Protein AF-T1AAN4-F1 (afdb_monomer_lite)

Foldseek 3Di:
DADEPLCVLCLLQVPCLVLDADDPVSCVVPVVCRDDVNSVLSSVLSVVLVVLCVVQVARSSLLSCVLCVVVVYHYDDDDPDPVVVVVNVRSVPDHGDPVSNVVNVDSVCDPDD

pLDDT: mean 91.09, std 8.33, range [37.06, 98.19]

Radius of gyration: 13.63 Å; chains: 1; bounding box: 33×35×31 Å

Sequence (113 aa):
IEAYTPLARGLLQGRYLDGRKAPPEVRRFAQRFFDGDRWLDYVARARKLKDLADRAGVPMGSLAFHWLRSQGAAPVFGASRPEQVSENMAAWRIRPDASVLAEADAIARGDRA

Secondary structure (DSSP, 8-state):
-EEESTTGGGGGGTTTTT-PPPPHHHHTT-GGGS-HHHHHHHHHHHHHHHHHHHHTTS-HHHHHHHHHHHTT-EEE---SSHHHHHHHHHHHHS---HHHHHHHHHHHH-S--

InterPro domains:
  IPR023210 NADP-dependent oxidoreductase domain [PF00248] (3-108)
  IPR036812 NAD(P)-dependent oxidoreductase domain superfamily [G3DSA:3.20.20.100] (1-113)
  IPR036812 NAD(P)-dependent oxidoreductase domain superfamily [SSF51430] (2-108)
  IPR050523 Aldo/Keto Reductase Detoxification and Biosynthesis [PTHR43364] (3-107)

Structure (mmCIF, N/CA/C/O backbone):
data_AF-T1AAN4-F1
#
_entry.id   AF-T1AAN4-F1
#
loop_
_atom_site.group_PDB
_atom_site.id
_atom_site.type_symbol
_atom_site.label_atom_id
_atom_site.label_alt_id
_atom_site.label_comp_id
_atom_site.label_asym_id
_atom_site.label_entity_id
_atom_site.label_seq_id
_atom_site.pdbx_PDB_ins_code
_atom_site.Cartn_x
_atom_site.Cartn_y
_atom_site.Cartn_z
_atom_site.occupancy
_atom_site.B_iso_or_equiv
_atom_site.auth_seq_id
_atom_site.auth_comp_id
_atom_site.auth_asym_id
_atom_site.auth_atom_id
_atom_site.pdbx_PDB_model_num
ATOM 1 N N . ILE A 1 1 ? 5.986 -10.115 14.577 1.00 80.94 1 ILE A N 1
ATOM 2 C CA . ILE A 1 1 ? 6.730 -10.267 13.299 1.00 80.94 1 ILE A CA 1
ATOM 3 C C . ILE A 1 1 ? 6.956 -8.877 12.721 1.00 80.94 1 ILE A C 1
ATOM 5 O O . ILE A 1 1 ? 6.012 -8.096 12.700 1.00 80.94 1 ILE A O 1
ATOM 9 N N . GLU A 1 2 ? 8.177 -8.548 12.303 1.00 85.31 2 GLU A N 1
ATOM 10 C CA . GLU A 1 2 ? 8.479 -7.273 11.640 1.00 85.31 2 GLU A CA 1
ATOM 11 C C . GLU A 1 2 ? 8.235 -7.394 10.134 1.00 85.31 2 GLU A C 1
ATOM 13 O O . GLU A 1 2 ? 8.728 -8.322 9.492 1.00 85.31 2 GLU A O 1
ATOM 18 N N . ALA A 1 3 ? 7.465 -6.465 9.564 1.00 87.12 3 ALA A N 1
ATOM 19 C CA . ALA A 1 3 ? 7.197 -6.423 8.131 1.00 87.12 3 ALA A CA 1
ATOM 20 C C . ALA A 1 3 ? 7.972 -5.274 7.481 1.00 87.12 3 ALA A C 1
ATOM 22 O O . ALA A 1 3 ? 7.630 -4.099 7.640 1.00 87.12 3 ALA A O 1
ATOM 23 N N . TYR A 1 4 ? 9.005 -5.627 6.720 1.00 86.38 4 TYR A N 1
ATOM 24 C CA . TYR A 1 4 ? 9.809 -4.682 5.955 1.00 86.38 4 TYR A CA 1
ATOM 25 C C . TYR A 1 4 ? 9.159 -4.359 4.610 1.00 86.38 4 TYR A C 1
ATOM 27 O O . TYR A 1 4 ? 8.57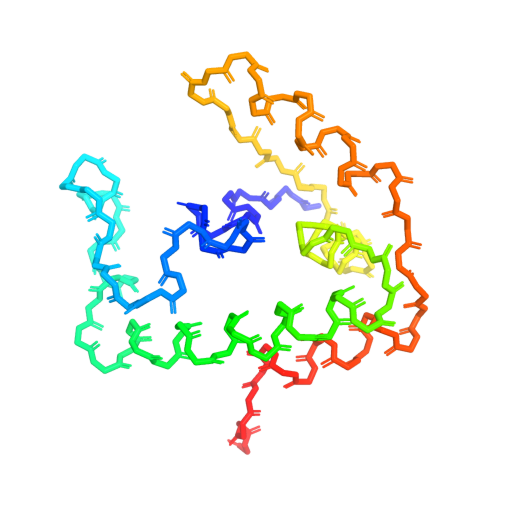6 -5.215 3.945 1.00 86.38 4 TYR A O 1
ATOM 35 N N . THR A 1 5 ? 9.349 -3.127 4.139 1.00 87.00 5 THR A N 1
ATOM 36 C CA . THR A 1 5 ? 8.824 -2.655 2.842 1.00 87.00 5 THR A CA 1
ATOM 37 C C . THR A 1 5 ? 7.281 -2.652 2.733 1.00 87.00 5 THR A C 1
ATOM 39 O O . THR A 1 5 ? 6.752 -2.947 1.659 1.00 87.00 5 THR A O 1
ATOM 42 N N . PRO A 1 6 ? 6.529 -2.246 3.780 1.00 90.44 6 PRO A N 1
ATOM 43 C CA . PRO A 1 6 ? 5.068 -2.395 3.851 1.00 90.44 6 PRO A CA 1
ATOM 44 C C . PRO A 1 6 ? 4.310 -1.650 2.744 1.00 90.44 6 PRO A C 1
ATOM 46 O O . PRO A 1 6 ? 3.191 -2.006 2.406 1.00 90.44 6 PRO A O 1
ATOM 49 N N . LEU A 1 7 ? 4.927 -0.627 2.150 1.00 92.06 7 LEU A N 1
ATOM 50 C CA . LEU A 1 7 ? 4.337 0.189 1.087 1.00 92.06 7 LEU A CA 1
ATOM 51 C C . LEU A 1 7 ? 4.805 -0.201 -0.321 1.00 92.06 7 LEU A C 1
ATOM 53 O O . LEU A 1 7 ? 4.672 0.590 -1.259 1.00 92.06 7 LEU A O 1
ATOM 57 N N . ALA A 1 8 ? 5.411 -1.383 -0.470 1.00 91.00 8 ALA A N 1
ATOM 58 C CA . ALA A 1 8 ? 5.886 -1.915 -1.746 1.00 91.00 8 ALA A CA 1
ATOM 59 C C . ALA A 1 8 ? 6.718 -0.890 -2.543 1.00 91.00 8 ALA A C 1
ATOM 61 O O . ALA A 1 8 ? 6.483 -0.624 -3.722 1.00 91.00 8 ALA A O 1
ATOM 62 N N . ARG A 1 9 ? 7.677 -0.255 -1.852 1.00 90.62 9 ARG A N 1
ATOM 63 C CA . ARG A 1 9 ? 8.593 0.757 -2.415 1.00 90.62 9 ARG A CA 1
ATOM 64 C C . ARG A 1 9 ? 7.878 1.967 -3.040 1.00 90.62 9 ARG A C 1
ATOM 66 O O . ARG A 1 9 ? 8.395 2.572 -3.971 1.00 90.62 9 ARG A O 1
ATOM 73 N N . GLY A 1 10 ? 6.708 2.332 -2.516 1.00 89.75 10 GLY A N 1
ATOM 74 C CA . GLY A 1 10 ? 5.932 3.497 -2.948 1.00 89.75 10 GLY A CA 1
ATOM 75 C C . GLY A 1 10 ? 4.796 3.175 -3.921 1.00 89.75 10 GLY A C 1
ATOM 76 O O . GLY A 1 10 ? 4.015 4.071 -4.238 1.00 89.75 10 GLY A O 1
ATOM 77 N N . LEU A 1 11 ? 4.646 1.917 -4.354 1.00 93.88 11 LEU A N 1
ATOM 78 C CA . LEU A 1 11 ? 3.495 1.501 -5.161 1.00 93.88 11 LEU A CA 1
ATOM 79 C C . LEU A 1 11 ? 2.175 1.714 -4.403 1.00 93.88 11 LEU A C 1
ATOM 81 O O . LEU A 1 11 ? 1.253 2.309 -4.952 1.00 93.88 11 LEU A O 1
ATOM 85 N N . LEU A 1 12 ? 2.109 1.324 -3.123 1.00 94.44 12 LEU A N 1
ATOM 86 C CA . LEU A 1 12 ? 0.904 1.479 -2.287 1.00 94.44 12 LEU A CA 1
ATOM 87 C C . LEU A 1 12 ? 0.699 2.910 -1.755 1.00 94.44 12 LEU A C 1
ATOM 89 O O . LEU A 1 12 ? -0.184 3.162 -0.942 1.00 94.44 12 LEU A O 1
ATOM 93 N N . GLN A 1 13 ? 1.519 3.852 -2.221 1.00 91.44 13 GLN A N 1
ATOM 94 C CA . GLN A 1 13 ? 1.313 5.295 -2.072 1.00 91.44 13 GLN A CA 1
ATOM 95 C C . GLN A 1 13 ? 0.892 5.947 -3.400 1.00 91.44 13 GLN A C 1
ATOM 97 O O . GLN A 1 13 ? 0.850 7.167 -3.508 1.00 91.44 13 GLN A O 1
ATOM 102 N N . GLY A 1 14 ? 0.646 5.148 -4.440 1.00 91.75 14 GLY A N 1
ATOM 103 C CA . GLY A 1 14 ? 0.174 5.623 -5.734 1.00 91.75 14 GLY A CA 1
ATOM 104 C C . GLY A 1 14 ? 1.254 6.142 -6.695 1.00 91.75 14 GLY A C 1
ATOM 105 O O . GLY A 1 14 ? 0.922 6.639 -7.767 1.00 91.75 14 GLY A O 1
ATOM 106 N N . ARG A 1 15 ? 2.554 6.023 -6.378 1.00 90.75 15 ARG A N 1
ATOM 107 C CA . ARG A 1 15 ? 3.636 6.681 -7.153 1.00 90.75 15 ARG A CA 1
ATOM 108 C C . ARG A 1 15 ? 3.791 6.197 -8.598 1.00 90.75 15 ARG A C 1
ATOM 110 O O . ARG A 1 15 ? 4.380 6.909 -9.418 1.00 90.75 15 ARG A O 1
ATOM 117 N N . TYR A 1 16 ? 3.320 4.986 -8.881 1.00 93.44 16 TYR A N 1
ATOM 118 C CA . TYR A 1 16 ? 3.548 4.278 -10.142 1.00 93.44 16 TYR A CA 1
ATOM 119 C C . TYR A 1 16 ? 2.255 3.729 -10.759 1.00 93.44 16 TYR A C 1
ATOM 121 O O . TYR A 1 16 ? 2.279 2.749 -11.501 1.00 93.44 16 TYR A O 1
ATOM 129 N N . LEU A 1 17 ? 1.107 4.331 -10.426 1.00 94.25 17 LEU A N 1
ATOM 130 C CA . LEU A 1 17 ? -0.192 3.880 -10.935 1.00 94.25 17 LEU A CA 1
ATOM 131 C C . LEU A 1 17 ? -0.369 4.126 -12.435 1.00 94.25 17 LEU A C 1
ATOM 133 O O . LEU A 1 17 ? -1.261 3.546 -13.031 1.00 94.25 17 LEU A O 1
ATOM 137 N N . ASP A 1 18 ? 0.476 4.926 -13.074 1.00 93.06 18 ASP A N 1
ATOM 138 C CA . ASP A 1 18 ? 0.559 5.066 -14.534 1.00 93.06 18 ASP A CA 1
ATOM 139 C C . ASP A 1 18 ? 1.256 3.869 -15.216 1.00 93.06 18 ASP A C 1
ATOM 141 O O . ASP A 1 18 ? 1.263 3.769 -16.438 1.00 93.06 18 ASP A O 1
ATOM 145 N N . GLY A 1 19 ? 1.801 2.928 -14.440 1.00 89.81 19 GLY A N 1
ATOM 146 C CA . GLY A 1 19 ? 2.516 1.754 -14.938 1.00 89.81 19 GLY A CA 1
ATOM 147 C C . GLY A 1 19 ? 4.000 1.995 -15.194 1.00 89.81 19 GLY A C 1
ATOM 148 O O . GLY A 1 19 ? 4.726 1.040 -15.495 1.00 89.81 19 GLY A O 1
ATOM 149 N N . ARG A 1 20 ? 4.497 3.228 -15.017 1.00 91.44 20 ARG A N 1
ATOM 150 C CA . ARG A 1 20 ? 5.927 3.509 -15.169 1.00 91.44 20 ARG A CA 1
ATOM 151 C C . ARG A 1 20 ? 6.724 2.693 -14.158 1.00 91.44 20 ARG A C 1
ATOM 153 O O . ARG A 1 20 ? 6.331 2.529 -13.004 1.00 91.44 20 ARG A O 1
ATOM 160 N N . LYS A 1 21 ? 7.878 2.184 -14.575 1.00 85.56 21 LYS A N 1
ATOM 161 C CA . LYS A 1 21 ? 8.762 1.466 -13.655 1.00 85.56 21 LYS A CA 1
ATOM 162 C C . LYS A 1 21 ? 9.397 2.453 -12.669 1.00 85.56 21 LYS A C 1
ATOM 164 O O . LYS A 1 21 ? 9.670 3.600 -13.017 1.00 85.56 21 LYS A O 1
ATOM 169 N N . ALA A 1 22 ? 9.669 1.990 -11.450 1.00 87.69 22 ALA A N 1
ATOM 170 C CA . ALA A 1 22 ? 10.390 2.791 -10.465 1.00 87.69 22 ALA A CA 1
ATOM 171 C C . ALA A 1 22 ? 11.806 3.175 -10.963 1.00 87.69 22 ALA A C 1
ATOM 173 O O . ALA A 1 22 ? 12.360 2.490 -11.831 1.00 87.69 22 ALA A O 1
ATOM 174 N N . PRO A 1 23 ? 12.423 4.230 -10.404 1.00 89.31 23 PRO A N 1
ATOM 175 C CA . PRO A 1 23 ? 13.789 4.619 -10.747 1.00 89.31 23 PRO A CA 1
ATOM 176 C C . PRO A 1 23 ? 14.820 3.486 -10.554 1.00 89.31 23 PRO A C 1
ATOM 178 O O . PRO A 1 23 ? 14.618 2.611 -9.699 1.00 89.31 23 PRO A O 1
ATOM 181 N N . PRO A 1 24 ? 15.928 3.453 -11.324 1.00 89.44 24 PRO A N 1
ATOM 182 C CA . PRO A 1 24 ? 16.949 2.402 -11.238 1.00 89.44 24 PRO A CA 1
ATOM 183 C C . PRO A 1 24 ? 17.458 2.120 -9.815 1.00 89.44 24 PRO A C 1
ATOM 1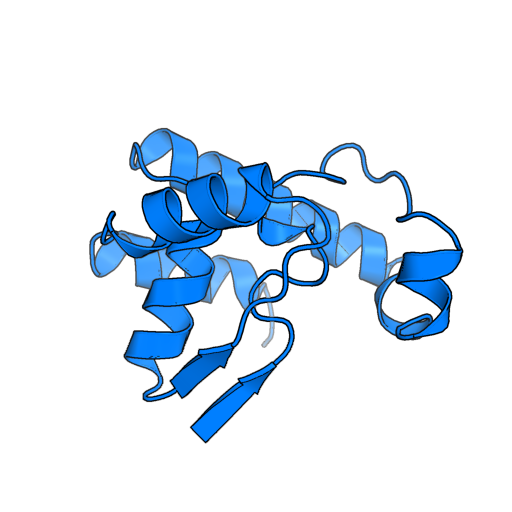85 O O . PRO A 1 24 ? 17.595 0.959 -9.429 1.00 89.44 24 PRO A O 1
ATOM 188 N N . GLU A 1 25 ? 17.663 3.155 -9.005 1.00 88.75 25 GLU A N 1
ATOM 189 C CA . GLU A 1 25 ? 18.115 3.082 -7.614 1.00 88.75 25 GLU A CA 1
ATOM 190 C C . GLU A 1 25 ? 17.114 2.394 -6.674 1.00 88.75 25 GLU A C 1
ATOM 192 O O . GLU A 1 25 ? 17.520 1.783 -5.686 1.00 88.75 25 GLU A O 1
ATOM 197 N N . VAL A 1 26 ? 15.820 2.425 -7.007 1.00 86.19 26 VAL A N 1
ATOM 198 C CA . VAL A 1 26 ? 14.766 1.699 -6.283 1.00 86.19 26 VAL A CA 1
ATOM 199 C C . VAL A 1 26 ? 14.672 0.257 -6.781 1.00 86.19 26 VAL A C 1
ATOM 201 O O . VAL A 1 26 ? 14.521 -0.672 -5.981 1.00 86.19 26 VAL A O 1
ATOM 204 N N . ARG A 1 27 ? 14.787 0.052 -8.100 1.00 88.25 27 ARG A N 1
ATOM 205 C CA . ARG A 1 27 ? 14.656 -1.269 -8.737 1.00 88.25 27 ARG A CA 1
ATOM 206 C C . ARG A 1 27 ? 15.837 -2.191 -8.478 1.00 88.25 27 ARG A C 1
ATOM 208 O O . ARG A 1 27 ? 15.629 -3.399 -8.399 1.00 88.25 27 ARG A O 1
ATOM 215 N N . ARG A 1 28 ? 17.056 -1.658 -8.318 1.00 86.12 28 ARG A N 1
ATOM 216 C CA . ARG A 1 28 ? 18.280 -2.469 -8.164 1.00 86.12 28 ARG A CA 1
ATOM 217 C C . ARG A 1 28 ? 18.201 -3.481 -7.017 1.00 86.12 28 ARG A C 1
ATOM 219 O O . ARG A 1 28 ? 18.768 -4.558 -7.128 1.00 86.12 28 ARG A O 1
ATOM 226 N N . PHE A 1 29 ? 17.440 -3.170 -5.965 1.00 81.25 29 PHE A N 1
ATOM 227 C CA . PHE A 1 29 ? 17.256 -4.027 -4.787 1.00 81.25 29 PHE A CA 1
ATOM 228 C C . PHE A 1 29 ? 16.009 -4.928 -4.845 1.00 81.25 29 PHE A C 1
ATOM 230 O O . PHE A 1 29 ? 15.701 -5.608 -3.869 1.00 81.25 29 PHE A O 1
ATOM 237 N N . ALA A 1 30 ? 15.241 -4.899 -5.939 1.00 83.62 30 ALA A N 1
ATOM 238 C CA . ALA A 1 30 ? 14.022 -5.693 -6.105 1.00 83.62 30 ALA A CA 1
ATOM 239 C C . ALA A 1 30 ? 13.670 -5.913 -7.585 1.00 83.62 30 ALA A C 1
ATOM 241 O O . ALA A 1 30 ? 12.523 -5.734 -7.987 1.00 83.62 30 ALA A O 1
ATOM 242 N N . GLN A 1 31 ? 14.643 -6.297 -8.415 1.00 81.69 31 GLN A N 1
ATOM 243 C CA . GLN A 1 31 ? 14.449 -6.390 -9.870 1.00 81.69 31 GLN A CA 1
ATOM 244 C C . GLN A 1 31 ? 13.256 -7.281 -10.252 1.00 81.69 31 GLN A C 1
ATOM 246 O O . GLN A 1 31 ? 12.403 -6.859 -11.024 1.00 81.69 31 GLN A O 1
ATOM 251 N N . ARG A 1 32 ? 13.121 -8.447 -9.600 1.00 84.69 32 ARG A N 1
ATOM 252 C CA . ARG A 1 32 ? 12.004 -9.396 -9.789 1.00 84.69 32 ARG A CA 1
ATOM 253 C C . ARG A 1 32 ? 10.613 -8.840 -9.456 1.00 84.69 32 ARG A C 1
ATOM 255 O O . ARG A 1 32 ? 9.621 -9.426 -9.879 1.00 84.69 32 ARG A O 1
ATOM 262 N N . PHE A 1 33 ? 10.526 -7.786 -8.646 1.00 86.31 33 PHE A N 1
ATOM 263 C CA . PHE A 1 33 ? 9.257 -7.135 -8.302 1.00 86.31 33 PHE A CA 1
ATOM 264 C C . PHE A 1 33 ? 8.790 -6.184 -9.416 1.00 86.31 33 PHE A C 1
ATOM 266 O O . PHE A 1 33 ? 7.594 -6.032 -9.630 1.00 86.31 33 PHE A O 1
ATOM 273 N N . PHE A 1 34 ? 9.727 -5.581 -10.155 1.00 86.62 34 PHE A N 1
ATOM 274 C CA . PHE A 1 34 ? 9.462 -4.596 -11.213 1.00 86.62 34 PHE A CA 1
ATOM 275 C C . PHE A 1 34 ? 9.552 -5.187 -12.632 1.00 86.62 34 PHE A C 1
ATOM 277 O O . PHE A 1 34 ? 9.796 -4.458 -13.603 1.00 86.62 34 PHE A O 1
ATOM 284 N N . ASP A 1 35 ? 9.404 -6.505 -12.747 1.00 87.25 35 ASP A N 1
ATOM 285 C CA . ASP A 1 35 ? 9.641 -7.241 -13.983 1.00 87.25 35 ASP A CA 1
ATOM 286 C C . ASP A 1 35 ? 8.354 -7.533 -14.766 1.00 87.25 35 ASP A C 1
ATOM 288 O O . ASP A 1 35 ? 7.335 -7.889 -14.171 1.00 87.25 35 ASP A O 1
ATOM 292 N N . GLY A 1 36 ? 8.449 -7.392 -16.093 1.00 84.12 36 GLY A N 1
ATOM 293 C CA . GLY A 1 36 ? 7.438 -7.732 -17.103 1.00 84.12 36 GLY A CA 1
ATOM 294 C C . GLY A 1 36 ? 5.975 -7.623 -16.666 1.00 84.12 36 GLY A C 1
ATOM 295 O O . GLY A 1 36 ? 5.536 -6.607 -16.120 1.00 84.12 36 GLY A O 1
ATOM 296 N N . A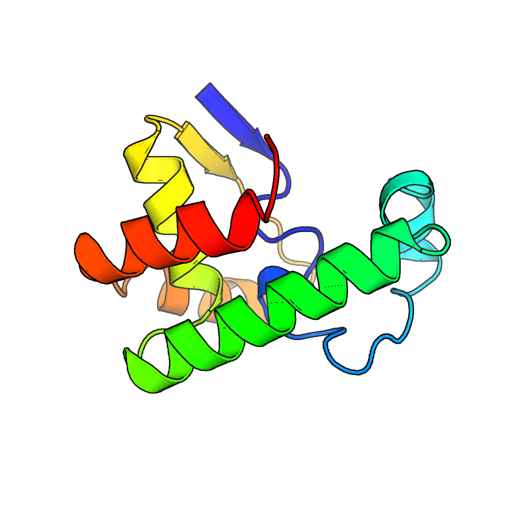SP A 1 37 ? 5.235 -8.701 -16.911 1.00 88.06 37 ASP A N 1
ATOM 297 C CA . ASP A 1 37 ? 3.793 -8.809 -16.664 1.00 88.06 37 ASP A CA 1
ATOM 298 C C . ASP A 1 37 ? 3.438 -8.760 -15.178 1.00 88.06 37 ASP A C 1
ATOM 300 O O . ASP A 1 37 ? 2.385 -8.254 -14.794 1.00 88.06 37 ASP A O 1
ATOM 304 N N . ARG A 1 38 ? 4.344 -9.224 -14.311 1.00 88.31 38 ARG A N 1
ATOM 305 C CA . ARG A 1 38 ? 4.140 -9.200 -12.859 1.00 88.31 38 ARG A CA 1
ATOM 306 C C . ARG A 1 38 ? 4.029 -7.773 -12.337 1.00 88.31 38 ARG A C 1
ATOM 308 O O . ARG A 1 38 ? 3.191 -7.493 -11.486 1.00 88.31 38 ARG A O 1
ATOM 315 N N . TRP A 1 39 ? 4.863 -6.868 -12.846 1.00 92.38 39 TRP A N 1
ATOM 316 C CA . TRP A 1 39 ? 4.769 -5.457 -12.491 1.00 92.38 39 TRP A CA 1
ATOM 317 C C . TRP A 1 39 ? 3.421 -4.866 -12.908 1.00 92.38 39 TRP A C 1
ATOM 319 O O . TRP A 1 39 ? 2.795 -4.156 -12.123 1.00 92.38 39 TRP A O 1
ATOM 329 N N . LEU A 1 40 ? 2.954 -5.191 -14.114 1.00 92.56 40 LEU A N 1
ATOM 330 C CA . LEU A 1 40 ? 1.664 -4.718 -14.612 1.00 92.56 40 LEU A CA 1
ATOM 331 C C . LEU A 1 40 ? 0.494 -5.270 -13.784 1.00 92.56 40 LEU A C 1
ATOM 333 O O . LEU A 1 40 ? -0.422 -4.510 -13.473 1.00 92.56 40 LEU A O 1
ATOM 337 N N . ASP A 1 41 ? 0.555 -6.530 -13.344 1.00 92.88 41 ASP A N 1
ATOM 338 C CA . ASP A 1 41 ? -0.424 -7.114 -12.413 1.00 92.88 41 ASP A CA 1
ATOM 339 C C . ASP A 1 41 ? -0.430 -6.376 -11.062 1.00 92.88 41 ASP A C 1
ATOM 341 O O . ASP A 1 41 ? -1.483 -5.968 -10.568 1.00 92.88 41 ASP A O 1
ATOM 345 N N . TYR A 1 42 ? 0.744 -6.095 -10.486 1.00 93.94 42 TYR A N 1
ATOM 346 C CA . TYR A 1 42 ? 0.835 -5.309 -9.251 1.00 93.94 42 TYR A CA 1
ATOM 347 C C . TYR A 1 42 ? 0.277 -3.895 -9.409 1.00 93.94 42 TYR A C 1
ATOM 349 O O . TYR A 1 42 ? -0.431 -3.419 -8.521 1.00 93.94 42 TYR A O 1
ATOM 357 N N . VAL A 1 43 ? 0.547 -3.230 -10.534 1.00 95.38 43 VAL A N 1
ATOM 358 C CA . VAL A 1 43 ? -0.024 -1.912 -10.843 1.00 95.38 43 VAL A CA 1
ATOM 359 C C . VAL A 1 43 ? -1.544 -2.000 -10.982 1.00 95.38 43 VAL A C 1
ATOM 361 O O . VAL A 1 43 ? -2.248 -1.153 -10.433 1.00 95.38 43 VAL A O 1
ATOM 364 N N . ALA A 1 44 ? -2.072 -3.025 -11.654 1.00 95.44 44 ALA A N 1
ATOM 365 C CA . ALA A 1 44 ? -3.511 -3.217 -11.817 1.00 95.44 44 ALA A CA 1
ATOM 366 C C . ALA A 1 44 ? -4.222 -3.419 -10.469 1.00 95.44 44 ALA A C 1
ATOM 368 O O . ALA A 1 44 ? -5.246 -2.785 -10.207 1.00 95.44 44 ALA A O 1
ATOM 369 N N . ARG A 1 45 ? -3.652 -4.233 -9.572 1.00 95.94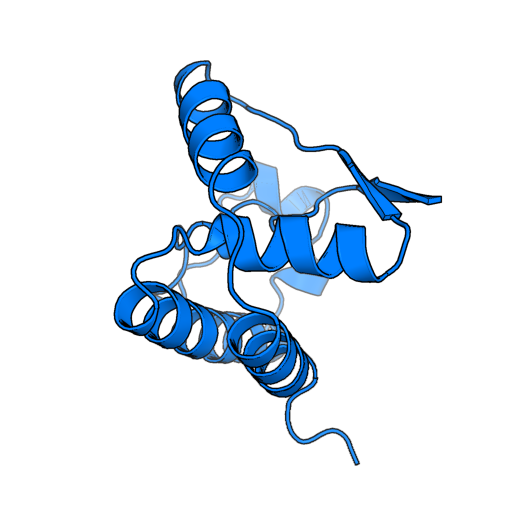 45 ARG A N 1
ATOM 370 C CA . ARG A 1 45 ? -4.168 -4.402 -8.201 1.00 95.94 45 ARG A CA 1
ATOM 371 C C . ARG A 1 45 ? -4.045 -3.117 -7.387 1.00 95.94 45 ARG A C 1
ATOM 373 O O . ARG A 1 45 ? -4.982 -2.740 -6.691 1.00 95.94 45 ARG A O 1
ATOM 380 N N . ALA A 1 46 ? -2.925 -2.407 -7.508 1.00 96.81 46 ALA A N 1
ATOM 381 C CA . ALA A 1 46 ? -2.716 -1.135 -6.824 1.00 96.81 46 ALA A CA 1
ATOM 382 C C . ALA A 1 46 ? -3.728 -0.063 -7.261 1.00 96.81 46 ALA A C 1
ATOM 384 O O . ALA A 1 46 ? -4.183 0.705 -6.418 1.00 96.81 46 ALA A O 1
ATOM 385 N N . ARG A 1 47 ? -4.140 -0.033 -8.536 1.00 97.31 47 ARG A N 1
ATOM 386 C CA . ARG A 1 47 ? -5.226 0.846 -9.007 1.00 97.31 47 ARG A CA 1
ATOM 387 C C . ARG A 1 47 ? -6.551 0.522 -8.314 1.00 97.31 47 ARG A C 1
ATOM 389 O O . ARG A 1 47 ? -7.147 1.413 -7.727 1.00 97.31 47 ARG A O 1
ATOM 396 N N . LYS A 1 48 ? -6.940 -0.756 -8.257 1.00 97.94 48 LYS A N 1
ATOM 397 C CA . LYS A 1 48 ? -8.153 -1.188 -7.535 1.00 97.94 48 LYS A CA 1
ATOM 398 C C . LYS A 1 48 ? -8.115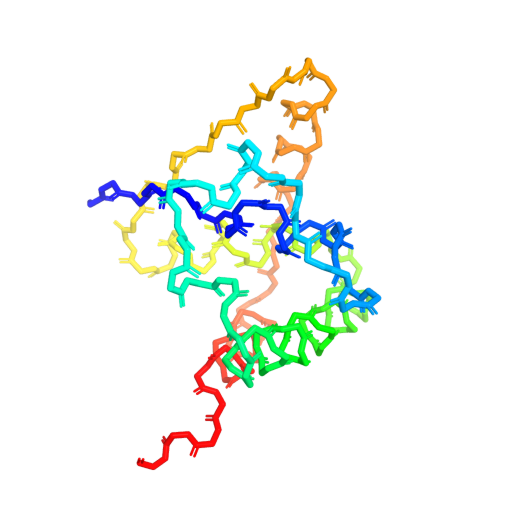 -0.808 -6.048 1.00 97.94 48 LYS A C 1
ATOM 400 O O . LYS A 1 48 ? -9.111 -0.357 -5.493 1.00 97.94 48 LYS A O 1
ATOM 405 N N . LEU A 1 49 ? -6.956 -0.954 -5.400 1.00 97.94 49 LEU A N 1
ATOM 406 C CA . LEU A 1 49 ? -6.761 -0.529 -4.008 1.00 97.94 49 LEU A CA 1
ATOM 407 C C . LEU A 1 49 ? -6.861 0.992 -3.838 1.00 97.94 49 LEU A C 1
ATOM 409 O O . LEU A 1 49 ? -7.362 1.453 -2.815 1.00 97.94 49 LEU A O 1
ATOM 413 N N . LYS A 1 50 ? -6.394 1.771 -4.819 1.00 97.88 50 LYS A N 1
ATOM 414 C CA . LYS A 1 50 ? -6.548 3.229 -4.821 1.00 97.88 50 LYS A CA 1
ATOM 415 C C . LYS A 1 50 ? -8.022 3.619 -4.91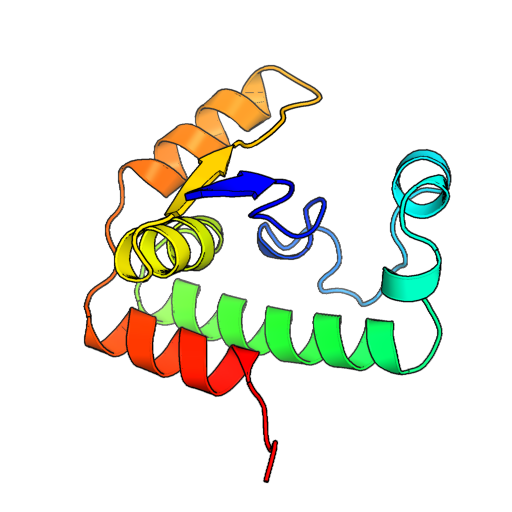0 1.00 97.88 50 LYS A C 1
ATOM 417 O O . LYS A 1 50 ? -8.466 4.410 -4.086 1.00 97.88 50 LYS A O 1
ATOM 422 N N . ASP A 1 51 ? -8.773 3.006 -5.820 1.00 98.00 51 ASP A N 1
ATOM 423 C CA . ASP A 1 51 ? -10.209 3.265 -5.979 1.00 98.00 51 ASP A CA 1
ATOM 424 C C . ASP A 1 51 ? -10.996 2.896 -4.710 1.00 98.00 51 ASP A C 1
ATOM 426 O O . ASP A 1 51 ? -11.901 3.616 -4.289 1.00 98.00 51 ASP A O 1
ATOM 430 N N . LEU A 1 52 ? -10.639 1.784 -4.056 1.00 98.19 52 LEU A N 1
ATOM 431 C CA . LEU A 1 52 ? -11.200 1.404 -2.758 1.00 98.19 52 LEU A CA 1
ATOM 432 C C . LEU A 1 52 ? -10.893 2.446 -1.674 1.00 98.19 52 LEU A C 1
ATOM 434 O O . LEU A 1 52 ? -11.800 2.864 -0.957 1.00 98.19 52 LEU A O 1
ATOM 438 N N . ALA A 1 53 ? -9.633 2.869 -1.561 1.00 97.25 53 ALA A N 1
ATOM 439 C CA . ALA A 1 53 ? -9.213 3.857 -0.573 1.00 97.25 53 ALA A CA 1
ATOM 440 C C . ALA A 1 53 ? -9.957 5.191 -0.752 1.00 97.25 53 ALA A C 1
ATOM 442 O O . ALA A 1 53 ? -10.431 5.764 0.228 1.00 97.25 53 ALA A O 1
ATOM 443 N N . ASP A 1 54 ? -10.124 5.633 -2.002 1.00 97.56 54 ASP A N 1
ATOM 444 C CA . ASP A 1 54 ? -10.842 6.863 -2.342 1.00 97.56 54 ASP A CA 1
ATOM 445 C C . ASP A 1 54 ? -12.325 6.780 -1.974 1.00 97.56 54 ASP A C 1
ATOM 447 O O . ASP A 1 54 ? -12.842 7.689 -1.325 1.00 97.56 54 ASP A O 1
ATOM 451 N N . ARG A 1 55 ? -13.000 5.671 -2.313 1.00 97.81 55 ARG A N 1
ATOM 452 C CA . ARG A 1 55 ? -14.402 5.440 -1.914 1.00 97.81 55 ARG A CA 1
ATOM 453 C C . ARG A 1 55 ? -14.576 5.400 -0.397 1.00 97.81 55 ARG A C 1
ATOM 455 O O . ARG A 1 55 ? -15.593 5.863 0.107 1.00 97.81 55 ARG A O 1
ATOM 462 N N . ALA A 1 56 ? -13.597 4.852 0.319 1.00 96.88 56 ALA A N 1
ATOM 463 C CA . ALA A 1 56 ? -13.601 4.767 1.776 1.00 96.88 56 ALA A CA 1
ATOM 464 C C . ALA A 1 56 ? -13.138 6.065 2.470 1.00 96.88 56 ALA A C 1
ATOM 466 O O . ALA A 1 56 ? -13.193 6.146 3.694 1.00 96.88 56 ALA A O 1
ATOM 467 N N . GLY A 1 57 ? -12.661 7.068 1.723 1.00 96.81 57 GLY A N 1
ATOM 468 C CA . GLY A 1 57 ? -12.165 8.324 2.288 1.00 96.81 57 GLY A CA 1
ATOM 469 C C . GLY A 1 57 ? -10.895 8.172 3.134 1.00 96.81 57 GLY A C 1
ATOM 470 O O . GLY A 1 57 ? -10.662 8.974 4.040 1.00 96.81 57 GLY A O 1
ATOM 471 N N . VAL A 1 58 ? -10.069 7.153 2.869 1.00 96.50 58 VAL A N 1
ATOM 472 C CA . VAL A 1 58 ? -8.830 6.881 3.618 1.00 96.50 58 VAL A CA 1
ATOM 473 C C . VAL A 1 58 ? -7.594 6.984 2.721 1.00 96.50 58 VAL A C 1
ATOM 475 O O . VAL A 1 58 ? -7.666 6.706 1.524 1.00 96.50 58 VAL A O 1
ATOM 478 N N . PRO A 1 59 ? -6.411 7.322 3.263 1.00 95.62 59 PRO A N 1
ATOM 479 C CA . PRO A 1 59 ? -5.171 7.208 2.510 1.00 95.62 59 PRO A CA 1
ATOM 480 C C . PRO A 1 59 ? -4.920 5.760 2.077 1.00 95.62 59 PRO A C 1
ATOM 482 O O . PRO A 1 59 ? -5.007 4.834 2.879 1.00 95.62 59 PRO A O 1
ATOM 485 N N . MET A 1 60 ? -4.503 5.553 0.827 1.00 95.56 60 MET A N 1
ATOM 486 C CA . MET A 1 60 ? -4.182 4.215 0.304 1.00 95.56 60 MET A CA 1
ATOM 487 C C . MET A 1 60 ? -3.155 3.463 1.172 1.00 95.56 60 MET A C 1
ATOM 489 O O . MET A 1 60 ? -3.292 2.263 1.408 1.00 95.56 60 MET A O 1
ATOM 493 N N . GLY A 1 61 ? -2.160 4.175 1.716 1.00 95.12 61 GLY A N 1
ATOM 494 C CA . GLY A 1 61 ? -1.158 3.591 2.613 1.00 95.12 61 GLY A CA 1
ATOM 495 C C . GLY A 1 61 ? -1.748 3.022 3.910 1.00 95.12 61 GLY A C 1
ATOM 496 O O . GLY A 1 61 ? -1.206 2.058 4.452 1.00 95.12 61 GLY A O 1
ATOM 497 N N . SER A 1 62 ? -2.885 3.553 4.377 1.00 96.50 62 SER A N 1
ATOM 498 C CA . SER A 1 62 ? -3.595 3.053 5.558 1.00 96.50 62 SER A CA 1
ATOM 499 C C . SER A 1 62 ? -4.059 1.612 5.369 1.00 96.50 62 SER A C 1
ATOM 501 O O . SER A 1 62 ? -3.993 0.831 6.317 1.00 96.50 62 SER A O 1
ATOM 503 N N . LEU A 1 63 ? -4.461 1.232 4.149 1.00 97.25 63 LEU A N 1
ATOM 504 C CA . LEU A 1 63 ? -4.864 -0.141 3.839 1.00 97.25 63 LEU A CA 1
ATOM 505 C C . LEU A 1 63 ? -3.724 -1.121 4.143 1.00 97.25 63 LEU A C 1
ATOM 507 O O . LEU A 1 63 ? -3.920 -2.097 4.859 1.00 97.25 63 LEU A O 1
ATOM 511 N N . ALA A 1 64 ? -2.511 -0.818 3.675 1.00 95.81 64 ALA A N 1
ATOM 512 C CA . ALA A 1 64 ? -1.343 -1.676 3.867 1.00 95.81 64 ALA A CA 1
ATOM 513 C C . ALA A 1 64 ? -0.938 -1.792 5.345 1.00 95.81 64 ALA A C 1
ATOM 515 O O . ALA A 1 64 ? -0.679 -2.886 5.847 1.00 95.81 64 ALA A O 1
ATOM 516 N N . PHE A 1 65 ? -0.899 -0.663 6.056 1.00 95.19 65 PHE A N 1
ATOM 517 C CA . PHE A 1 65 ? -0.487 -0.630 7.457 1.00 95.19 65 PHE A CA 1
ATOM 518 C C . PHE A 1 65 ? -1.449 -1.380 8.374 1.00 95.19 65 PHE A C 1
ATOM 520 O O . PHE A 1 65 ? -1.014 -2.183 9.204 1.00 95.19 65 PHE A O 1
ATOM 527 N N . HIS A 1 66 ? -2.751 -1.135 8.226 1.00 96.38 66 HIS A N 1
ATOM 528 C CA . HIS A 1 66 ? -3.757 -1.750 9.089 1.00 96.38 66 HIS A CA 1
ATOM 529 C C . HIS A 1 66 ? -4.051 -3.196 8.700 1.00 96.38 66 HIS A C 1
ATOM 531 O O . HIS A 1 66 ? -4.340 -3.993 9.590 1.00 96.38 66 HIS A O 1
ATOM 537 N N . TRP A 1 67 ? -3.875 -3.573 7.428 1.00 96.12 67 TRP A N 1
ATOM 538 C CA . TRP A 1 67 ? -3.867 -4.982 7.034 1.00 96.12 67 TRP A CA 1
ATOM 539 C C . TRP A 1 67 ? -2.702 -5.733 7.692 1.00 96.12 67 TRP A C 1
ATOM 541 O O . TRP A 1 67 ? -2.925 -6.737 8.355 1.00 96.12 67 TRP A O 1
ATOM 551 N N . LEU A 1 68 ? -1.467 -5.218 7.639 1.00 94.94 68 LEU A N 1
ATOM 552 C CA . LEU A 1 68 ? -0.330 -5.864 8.319 1.00 94.94 68 LEU A CA 1
ATOM 553 C C . LEU A 1 68 ? -0.551 -5.985 9.830 1.00 94.94 68 LEU A C 1
ATOM 555 O O . LEU A 1 68 ? -0.272 -7.027 10.425 1.00 94.94 68 LEU A O 1
ATOM 559 N N . ARG A 1 69 ? -1.111 -4.942 10.448 1.00 94.44 69 ARG A N 1
ATOM 560 C CA . ARG A 1 69 ? -1.463 -4.960 11.868 1.00 94.44 69 ARG A CA 1
ATOM 561 C C . ARG A 1 69 ? -2.530 -6.011 12.187 1.00 94.44 69 ARG A C 1
ATOM 563 O O . ARG A 1 69 ? -2.431 -6.648 13.234 1.00 94.44 69 ARG A O 1
ATOM 570 N N . SER A 1 70 ? -3.517 -6.224 11.311 1.00 94.12 70 SER A N 1
ATOM 571 C CA . SER A 1 70 ? -4.526 -7.278 11.498 1.00 94.12 70 SER A CA 1
ATOM 572 C C . SER A 1 70 ? -3.930 -8.687 11.398 1.00 94.12 70 SER A C 1
ATOM 574 O O . SER A 1 70 ? -4.451 -9.605 12.022 1.00 94.12 70 SER A O 1
ATOM 576 N N . GLN A 1 71 ? -2.793 -8.841 10.709 1.00 93.56 71 GLN A N 1
ATOM 577 C CA . GLN A 1 71 ? -2.007 -10.082 10.663 1.00 93.56 71 GLN A CA 1
ATOM 578 C C . GLN A 1 71 ? -1.031 -10.244 11.850 1.00 93.56 71 GLN A C 1
ATOM 580 O O . GLN A 1 71 ? -0.199 -11.150 11.848 1.00 93.56 71 GLN A O 1
ATOM 585 N N . GLY A 1 72 ? -1.065 -9.354 12.851 1.00 93.88 72 GLY A N 1
ATOM 586 C CA . GLY A 1 72 ? -0.130 -9.382 13.985 1.00 93.88 72 GLY A CA 1
ATOM 587 C C . GLY A 1 72 ? 1.300 -8.941 13.636 1.00 93.88 72 GLY A C 1
ATOM 588 O O . GLY A 1 72 ? 2.243 -9.224 14.385 1.00 93.88 72 GLY A O 1
ATOM 589 N N . ALA A 1 73 ? 1.491 -8.257 12.502 1.00 94.75 73 ALA A N 1
ATOM 590 C CA . ALA A 1 73 ? 2.783 -7.723 12.091 1.00 94.75 73 ALA A CA 1
ATOM 591 C C . ALA A 1 73 ? 2.954 -6.251 12.498 1.00 94.75 73 ALA A C 1
ATOM 593 O O . ALA A 1 73 ? 2.013 -5.457 12.472 1.00 94.75 73 ALA A O 1
ATOM 594 N N . ALA A 1 74 ? 4.189 -5.880 12.836 1.00 91.69 74 ALA A N 1
ATOM 595 C CA . ALA A 1 74 ? 4.604 -4.499 13.047 1.00 91.69 74 ALA A CA 1
ATOM 596 C C . ALA A 1 74 ? 5.260 -3.977 11.752 1.00 91.69 74 ALA A C 1
ATOM 598 O O . ALA A 1 74 ? 6.359 -4.428 11.409 1.00 91.69 74 ALA A O 1
ATOM 599 N N . PRO A 1 75 ? 4.602 -3.088 10.984 1.00 90.62 75 PRO A N 1
ATOM 600 C CA . PRO A 1 75 ? 5.175 -2.552 9.756 1.00 90.62 75 PRO A CA 1
ATOM 601 C C . PRO A 1 75 ? 6.311 -1.572 10.056 1.00 90.62 75 PRO A C 1
ATOM 603 O O . PRO A 1 75 ? 6.130 -0.605 10.792 1.00 90.62 75 PRO A O 1
ATOM 606 N N . VAL A 1 76 ? 7.459 -1.786 9.415 1.00 88.62 76 VAL A N 1
ATOM 607 C CA . VAL A 1 76 ? 8.616 -0.885 9.468 1.00 88.62 76 VAL A CA 1
ATOM 608 C C . VAL A 1 76 ? 8.736 -0.175 8.125 1.00 88.62 76 VAL A C 1
ATOM 610 O O . VAL A 1 76 ? 8.999 -0.798 7.093 1.00 88.62 76 VAL A O 1
ATOM 613 N N . PHE A 1 77 ? 8.517 1.139 8.114 1.00 83.31 77 PHE A N 1
ATOM 614 C CA . PHE A 1 77 ? 8.544 1.953 6.899 1.00 83.31 77 PHE A CA 1
ATOM 615 C C . PHE A 1 77 ? 9.746 2.898 6.875 1.00 83.31 77 PHE A C 1
ATOM 617 O O . PHE A 1 77 ? 10.093 3.527 7.869 1.00 83.31 77 PHE A O 1
ATOM 624 N N . GLY A 1 78 ? 10.370 3.005 5.703 1.00 83.81 78 GLY A N 1
ATOM 625 C CA . GLY A 1 78 ? 11.416 3.986 5.438 1.00 83.81 78 GLY A CA 1
ATOM 626 C C . GLY A 1 78 ? 10.850 5.289 4.876 1.00 83.81 78 GLY A C 1
ATOM 627 O O . GLY A 1 78 ? 9.754 5.319 4.311 1.00 83.81 78 GLY A O 1
ATOM 628 N N . ALA A 1 79 ? 11.642 6.350 4.982 1.00 86.75 79 ALA A N 1
ATOM 629 C CA . ALA A 1 79 ? 11.403 7.639 4.352 1.00 86.75 79 ALA A CA 1
ATOM 630 C C . ALA A 1 79 ? 12.730 8.165 3.787 1.00 86.75 79 ALA A C 1
ATOM 632 O O . ALA A 1 79 ? 13.745 8.159 4.475 1.00 86.75 79 ALA A O 1
ATOM 633 N N . SER A 1 80 ? 12.728 8.596 2.527 1.00 85.44 80 SER A N 1
ATOM 634 C CA . SER A 1 80 ? 13.883 9.207 1.860 1.00 85.44 80 SER A CA 1
ATOM 635 C C . SER A 1 80 ? 13.919 10.731 2.007 1.00 85.44 80 SER A C 1
ATOM 637 O O . SER A 1 80 ? 14.908 11.352 1.638 1.00 85.44 80 SER A O 1
ATOM 639 N N . ARG A 1 81 ? 12.819 11.336 2.470 1.00 89.00 81 ARG A N 1
ATOM 640 C CA . ARG A 1 81 ? 12.667 12.776 2.710 1.00 89.00 81 ARG A CA 1
ATOM 641 C C . ARG A 1 81 ? 11.676 13.020 3.860 1.00 89.00 81 ARG A C 1
ATOM 643 O O . ARG A 1 81 ? 10.771 12.193 4.017 1.00 89.00 81 ARG A O 1
ATOM 650 N N . PRO A 1 82 ? 11.824 14.095 4.658 1.00 92.62 82 PRO A N 1
ATOM 651 C CA . PRO A 1 82 ? 11.018 14.326 5.862 1.00 92.62 82 PRO A CA 1
ATOM 652 C C . PRO A 1 82 ? 9.504 14.308 5.629 1.00 92.62 82 PRO A C 1
ATOM 654 O O . PRO A 1 82 ? 8.758 13.778 6.448 1.00 92.62 82 PRO A O 1
ATOM 657 N N . GLU A 1 83 ? 9.036 14.795 4.481 1.00 91.56 83 GLU A N 1
ATOM 658 C CA . GLU A 1 83 ? 7.604 14.889 4.168 1.00 91.56 83 GLU A CA 1
ATOM 659 C C . GLU A 1 83 ? 6.949 13.503 4.107 1.00 91.56 83 GLU A C 1
ATOM 661 O O . GLU A 1 83 ? 5.800 13.339 4.509 1.00 91.56 83 GLU A O 1
ATOM 666 N N . GLN A 1 84 ? 7.701 12.474 3.696 1.00 90.62 84 GLN A N 1
ATOM 667 C CA . GLN A 1 84 ? 7.202 11.097 3.670 1.00 90.62 84 GLN A CA 1
ATOM 668 C C . GLN A 1 84 ? 6.934 10.553 5.074 1.00 90.62 84 GLN A C 1
ATOM 670 O O . GLN A 1 84 ? 6.078 9.687 5.231 1.00 90.62 84 GLN A O 1
ATOM 675 N N . VAL A 1 85 ? 7.645 11.039 6.098 1.00 92.00 85 VAL A N 1
ATOM 676 C CA . VAL A 1 85 ? 7.352 10.672 7.490 1.00 92.00 85 VAL A CA 1
ATOM 677 C C . VAL A 1 85 ? 5.971 11.197 7.860 1.00 92.00 85 VAL A C 1
ATOM 679 O O . VAL A 1 85 ? 5.144 10.433 8.350 1.00 92.00 85 VAL A O 1
ATOM 682 N N . SER A 1 86 ? 5.689 12.463 7.553 1.00 92.44 86 SER A N 1
ATOM 683 C CA . SER A 1 86 ? 4.380 13.075 7.793 1.00 92.44 86 SER A CA 1
ATOM 684 C C . SER A 1 86 ? 3.261 12.368 7.020 1.00 92.44 86 SER A C 1
ATOM 686 O O . SER A 1 86 ? 2.234 12.039 7.612 1.00 92.44 86 SER A O 1
ATOM 688 N N . GLU A 1 87 ? 3.474 12.054 5.737 1.00 90.69 87 GLU A N 1
ATOM 689 C CA . GLU A 1 87 ? 2.534 11.283 4.904 1.00 90.69 87 GLU A CA 1
ATOM 690 C C . GLU A 1 87 ? 2.260 9.886 5.497 1.00 90.69 87 GLU A C 1
ATOM 692 O O . GLU A 1 87 ? 1.105 9.480 5.652 1.00 90.69 87 GLU A O 1
ATOM 697 N N . ASN A 1 88 ? 3.315 9.157 5.883 1.00 91.94 88 ASN A N 1
ATOM 698 C CA . ASN A 1 88 ? 3.197 7.828 6.486 1.00 91.94 88 ASN A CA 1
ATOM 699 C C . ASN A 1 88 ? 2.467 7.885 7.832 1.00 91.94 88 ASN A C 1
ATOM 701 O O . ASN A 1 88 ? 1.623 7.036 8.106 1.00 91.94 88 ASN A O 1
ATOM 705 N N . MET A 1 89 ? 2.752 8.895 8.656 1.00 92.62 89 MET A N 1
ATOM 706 C CA . MET A 1 89 ? 2.094 9.088 9.947 1.00 92.62 89 MET A CA 1
ATOM 707 C C . MET A 1 89 ? 0.616 9.449 9.794 1.00 92.62 89 MET A C 1
ATOM 709 O O . MET A 1 89 ? -0.211 8.956 10.564 1.00 92.62 89 MET A O 1
ATOM 713 N N . ALA A 1 90 ? 0.261 10.264 8.799 1.00 91.56 90 ALA A N 1
ATOM 714 C CA . ALA A 1 90 ? -1.133 10.561 8.482 1.00 91.56 90 ALA A CA 1
ATOM 715 C C . ALA A 1 90 ? -1.889 9.285 8.075 1.00 91.56 90 ALA A C 1
ATOM 717 O O . ALA A 1 90 ? -2.950 8.991 8.626 1.00 91.56 90 ALA A O 1
ATOM 718 N N . ALA A 1 91 ? -1.297 8.473 7.194 1.00 93.50 91 ALA A N 1
ATOM 719 C CA . ALA A 1 91 ? -1.856 7.183 6.802 1.00 93.50 91 ALA A CA 1
ATOM 720 C C . ALA A 1 91 ? -1.936 6.187 7.977 1.00 93.50 91 ALA A C 1
ATOM 722 O O . ALA A 1 91 ? -2.926 5.474 8.120 1.00 93.50 91 ALA A O 1
ATOM 723 N N . TRP A 1 92 ? -0.945 6.151 8.866 1.00 94.06 92 TRP A N 1
ATOM 724 C CA . TRP A 1 92 ? -0.969 5.283 10.047 1.00 94.06 92 TRP A CA 1
ATOM 725 C C . TRP A 1 92 ? -2.127 5.609 11.003 1.00 94.06 92 TRP A C 1
ATOM 727 O O . TRP A 1 92 ? -2.758 4.705 11.554 1.00 94.06 92 TRP A O 1
ATOM 737 N N . ARG A 1 93 ? -2.423 6.899 11.198 1.00 94.69 93 ARG A N 1
ATOM 738 C CA . ARG A 1 93 ? -3.449 7.371 12.144 1.00 94.69 93 ARG A CA 1
ATOM 739 C C . ARG A 1 93 ? -4.880 7.087 11.693 1.00 94.69 93 ARG A C 1
ATOM 741 O O . ARG A 1 93 ? -5.747 6.915 12.544 1.00 94.69 93 ARG A O 1
ATOM 748 N N . ILE A 1 94 ? -5.127 7.032 10.388 1.00 95.81 94 ILE A N 1
ATOM 749 C CA . ILE A 1 94 ? -6.456 6.759 9.836 1.00 95.81 94 ILE A CA 1
ATOM 750 C C . ILE A 1 94 ? -6.646 5.248 9.752 1.00 95.81 94 ILE A C 1
ATOM 752 O O . ILE A 1 94 ? -5.905 4.564 9.048 1.00 95.81 94 ILE A O 1
ATOM 756 N N . ARG A 1 95 ? -7.624 4.723 10.496 1.00 96.38 95 ARG A N 1
ATOM 757 C CA . ARG A 1 95 ? -7.946 3.294 10.536 1.00 96.38 95 ARG A CA 1
ATOM 758 C C . ARG A 1 95 ? -9.107 2.999 9.579 1.00 96.38 95 ARG A C 1
ATOM 760 O O . ARG A 1 95 ? -10.201 3.485 9.845 1.00 96.38 95 ARG A O 1
ATOM 767 N N . PRO A 1 96 ? -8.895 2.205 8.516 1.00 96.81 96 PRO A N 1
ATOM 768 C CA . PRO A 1 96 ? -9.983 1.738 7.667 1.00 96.81 96 PRO A CA 1
ATOM 769 C C . PRO A 1 96 ? -10.894 0.763 8.419 1.00 96.81 96 PRO A C 1
ATOM 771 O O . PRO A 1 96 ? -10.438 0.033 9.308 1.00 96.81 96 PRO A O 1
ATOM 774 N N . ASP A 1 97 ? -12.160 0.714 8.013 1.00 97.31 97 ASP A N 1
ATOM 775 C CA . ASP A 1 97 ? -13.119 -0.259 8.527 1.00 97.31 97 ASP A CA 1
ATOM 776 C C . ASP A 1 97 ? -12.718 -1.696 8.179 1.00 97.31 97 ASP A C 1
ATOM 778 O O . ASP A 1 97 ? -12.017 -1.967 7.199 1.00 97.31 97 ASP A O 1
ATOM 782 N N . ALA A 1 98 ? -13.195 -2.651 8.978 1.00 96.56 98 ALA A N 1
ATOM 783 C CA . ALA A 1 98 ? -12.883 -4.065 8.784 1.00 96.56 98 ALA A CA 1
ATOM 784 C C . ALA A 1 98 ? -13.342 -4.592 7.411 1.00 96.56 98 ALA A C 1
ATOM 786 O O . ALA A 1 98 ? -12.628 -5.383 6.797 1.00 96.56 98 ALA A O 1
ATOM 787 N N . SER A 1 99 ? -14.488 -4.121 6.908 1.00 97.25 99 SER A N 1
ATOM 788 C CA . SER A 1 99 ? -14.988 -4.455 5.567 1.00 97.25 99 SER A CA 1
ATOM 789 C C . SER A 1 99 ? -14.047 -3.962 4.466 1.00 97.25 99 SER A C 1
ATOM 791 O O . SER A 1 99 ? -13.729 -4.714 3.549 1.00 97.25 99 SER A O 1
ATOM 793 N N . VAL A 1 100 ? -13.529 -2.738 4.600 1.00 97.94 100 VAL A N 1
ATOM 794 C CA . VAL A 1 100 ? -12.559 -2.149 3.665 1.00 97.94 100 VAL A CA 1
ATOM 795 C C . VAL A 1 100 ? -11.253 -2.946 3.669 1.00 97.94 100 VAL A C 1
ATOM 797 O O . VAL A 1 100 ? -10.694 -3.223 2.611 1.00 97.94 100 VAL A O 1
ATOM 800 N N . LEU A 1 101 ? -10.766 -3.369 4.841 1.00 97.56 101 LEU A N 1
ATOM 801 C CA . LEU A 1 101 ? -9.563 -4.208 4.929 1.00 97.56 101 LEU A CA 1
ATOM 802 C C . LEU A 1 101 ? -9.768 -5.604 4.323 1.00 97.56 101 LEU A C 1
ATOM 804 O O . LEU A 1 101 ? -8.835 -6.139 3.724 1.00 97.56 101 LEU A O 1
ATOM 808 N N . ALA A 1 102 ? -10.964 -6.182 4.452 1.00 97.19 102 ALA A N 1
ATOM 809 C CA . ALA A 1 102 ? -11.300 -7.461 3.829 1.00 97.19 102 ALA A CA 1
ATOM 810 C C . ALA A 1 102 ? -11.362 -7.349 2.295 1.00 97.19 102 ALA A C 1
ATOM 812 O O . ALA A 1 102 ? -10.814 -8.197 1.593 1.00 97.19 102 ALA A O 1
ATOM 813 N N . GLU A 1 103 ? -11.957 -6.276 1.765 1.00 97.56 103 GLU A N 1
ATOM 814 C CA . GLU A 1 103 ? -11.966 -6.007 0.321 1.00 97.56 103 GLU A CA 1
ATOM 815 C C . GLU A 1 103 ? -10.543 -5.764 -0.209 1.00 97.56 103 GLU A C 1
ATOM 817 O O . GLU A 1 103 ? -10.167 -6.292 -1.257 1.00 97.56 103 GLU A O 1
ATOM 822 N N . ALA A 1 104 ? -9.707 -5.040 0.544 1.00 97.31 104 ALA A N 1
ATOM 823 C CA . ALA A 1 104 ? -8.303 -4.835 0.199 1.00 97.31 104 ALA A CA 1
ATOM 824 C C . ALA A 1 104 ? -7.510 -6.156 0.146 1.00 97.31 104 ALA A C 1
ATOM 826 O O . ALA A 1 104 ? -6.711 -6.348 -0.773 1.00 97.31 104 ALA A O 1
ATOM 827 N N . ASP A 1 105 ? -7.742 -7.077 1.088 1.00 96.69 105 ASP A N 1
ATOM 828 C CA . ASP A 1 105 ? -7.136 -8.417 1.085 1.00 96.69 105 ASP A CA 1
ATOM 829 C C . ASP A 1 105 ? -7.551 -9.220 -0.157 1.00 96.69 105 ASP A C 1
ATOM 831 O O . ASP A 1 105 ? -6.694 -9.781 -0.844 1.00 96.69 105 ASP A O 1
ATOM 835 N N . ALA A 1 106 ? -8.841 -9.204 -0.506 1.00 96.75 106 ALA A N 1
ATOM 836 C CA . ALA A 1 106 ? -9.352 -9.872 -1.702 1.00 96.75 106 ALA A CA 1
ATOM 837 C C . ALA A 1 106 ? -8.713 -9.317 -2.989 1.00 96.75 106 ALA A C 1
ATOM 839 O O . ALA A 1 106 ? -8.210 -10.080 -3.818 1.00 96.75 106 ALA A O 1
ATOM 840 N N . ILE A 1 107 ? -8.636 -7.986 -3.127 1.00 96.38 107 ILE A N 1
ATOM 841 C CA . ILE A 1 107 ? -7.959 -7.331 -4.259 1.00 96.38 107 ILE A CA 1
ATOM 842 C C . ILE A 1 107 ? -6.478 -7.733 -4.318 1.00 96.38 107 ILE A C 1
ATOM 844 O O . ILE A 1 107 ? -5.947 -8.004 -5.399 1.00 96.38 107 ILE A O 1
ATOM 848 N N . ALA A 1 108 ? -5.798 -7.768 -3.170 1.00 93.00 108 ALA A N 1
ATOM 849 C CA . ALA A 1 108 ? -4.377 -8.085 -3.097 1.00 93.00 108 ALA A CA 1
ATOM 850 C C . ALA A 1 108 ? -4.081 -9.545 -3.471 1.00 93.00 108 ALA A C 1
ATOM 852 O O . ALA A 1 108 ? -3.084 -9.801 -4.152 1.00 93.00 108 ALA A O 1
ATOM 853 N N . ARG A 1 109 ? -4.942 -10.497 -3.087 1.00 90.38 109 ARG A N 1
ATOM 854 C CA . ARG A 1 109 ? -4.818 -11.916 -3.466 1.00 90.38 109 ARG A CA 1
ATOM 855 C C . ARG A 1 109 ? -5.081 -12.142 -4.954 1.00 90.38 109 ARG A C 1
ATOM 857 O O . ARG A 1 109 ? -4.361 -12.939 -5.567 1.00 90.38 109 ARG A O 1
ATOM 864 N N . GLY A 1 110 ? -5.982 -11.360 -5.551 1.00 81.88 110 GLY A N 1
ATOM 865 C CA . GLY A 1 110 ? -6.434 -11.545 -6.934 1.00 81.88 110 GLY A CA 1
ATOM 866 C C . GLY A 1 110 ? -7.147 -12.889 -7.118 1.00 81.88 110 GLY A C 1
ATOM 867 O O . GLY A 1 110 ? -7.439 -13.565 -6.134 1.00 81.88 110 GLY A O 1
ATOM 868 N N . ASP A 1 111 ? -7.365 -13.310 -8.367 1.00 64.62 111 ASP A N 1
ATOM 869 C CA . ASP A 1 111 ? -8.036 -14.579 -8.716 1.00 64.62 111 ASP A CA 1
ATOM 870 C C . ASP A 1 111 ? -7.136 -15.812 -8.498 1.00 64.62 111 ASP A C 1
ATOM 872 O O . ASP A 1 111 ? -7.008 -16.685 -9.355 1.00 64.62 111 ASP A O 1
ATOM 876 N N . ARG A 1 112 ? -6.447 -15.882 -7.357 1.00 48.78 112 ARG A N 1
ATOM 877 C CA . ARG A 1 112 ? -5.741 -17.096 -6.945 1.00 48.78 112 ARG A CA 1
ATOM 878 C C . ARG A 1 112 ? -6.757 -18.115 -6.427 1.00 48.78 112 ARG A C 1
ATOM 880 O O . ARG A 1 112 ? -7.090 -18.093 -5.243 1.00 48.78 112 ARG A O 1
ATOM 887 N N . ALA A 1 113 ? -7.224 -18.974 -7.336 1.00 37.06 113 ALA A N 1
ATOM 888 C CA . ALA A 1 113 ? -7.499 -20.379 -7.031 1.00 37.06 113 ALA A CA 1
ATOM 889 C C . ALA A 1 113 ? -6.174 -21.135 -6.835 1.00 37.06 113 ALA A C 1
ATOM 891 O O . ALA A 1 113 ? -5.173 -20.749 -7.489 1.00 37.06 113 ALA A O 1
#

Organism: NCBI:txid410659